Protein AF-C3KRX7-F1 (afdb_monomer_lite)

Secondary structure (DSSP, 8-state):
--HHHHHHTTS--SSSS-PPPHHHHHHHHHHHHHHT--HHHHHHHHHH-HHHHHHHT--TTPPPP-

pLDDT: mean 72.76, std 14.64, range [47.72, 92.88]

Organism: Sinorhizobium fredii (strain NBRC 101917 / NGR234) (NCBI:txid394)

Sequence (66 aa):
MPIDLALCVISCSAKGEPAWPPEALFKVMLLSIWYDLSDVKLAEALDDRGSFRRFCGFSAQEPTPE

Structure (mmCIF, N/CA/C/O backbone):
data_AF-C3KRX7-F1
#
_entry.id   AF-C3KRX7-F1
#
loop_
_atom_site.group_PDB
_atom_site.id
_atom_site.type_symbol
_atom_site.label_atom_id
_atom_site.label_alt_id
_atom_site.label_comp_id
_atom_site.label_asym_id
_atom_site.label_entity_id
_atom_site.label_seq_id
_atom_site.pdbx_PDB_ins_code
_atom_site.Cartn_x
_atom_site.Cartn_y
_atom_site.Cartn_z
_atom_site.occupancy
_atom_site.B_iso_or_equiv
_atom_site.auth_seq_id
_atom_site.auth_comp_id
_atom_site.auth_asym_id
_atom_site.auth_atom_id
_atom_site.pdbx_PDB_model_num
ATOM 1 N N . MET A 1 1 ? 2.182 4.225 -23.466 1.00 54.06 1 MET A N 1
ATOM 2 C CA . MET A 1 1 ? 3.313 3.878 -22.584 1.00 54.06 1 MET A CA 1
ATOM 3 C C . MET A 1 1 ? 2.737 3.134 -21.391 1.00 54.06 1 MET A C 1
ATOM 5 O O . MET A 1 1 ? 1.934 3.747 -20.697 1.00 54.06 1 MET A O 1
ATOM 9 N N . PRO A 1 2 ? 3.019 1.835 -21.208 1.00 73.62 2 PRO A N 1
ATOM 10 C CA . PRO A 1 2 ? 2.558 1.112 -20.025 1.00 73.62 2 PRO A CA 1
ATOM 11 C C . PRO A 1 2 ? 3.245 1.699 -18.786 1.00 73.62 2 PRO A C 1
ATOM 13 O O . PRO A 1 2 ? 4.435 2.018 -18.826 1.00 73.62 2 PRO A O 1
ATOM 16 N N . ILE A 1 3 ? 2.478 1.918 -17.720 1.00 66.31 3 ILE A N 1
ATOM 17 C CA . ILE A 1 3 ? 2.927 2.622 -16.509 1.00 66.31 3 ILE A CA 1
ATOM 18 C C . ILE A 1 3 ? 4.064 1.868 -15.799 1.00 66.31 3 ILE A C 1
ATOM 20 O O . ILE A 1 3 ? 4.907 2.478 -15.148 1.00 66.31 3 ILE A O 1
ATOM 24 N N . ASP A 1 4 ? 4.154 0.560 -16.037 1.00 62.31 4 ASP A N 1
ATOM 25 C CA . ASP A 1 4 ? 5.171 -0.357 -15.521 1.00 62.31 4 ASP A CA 1
ATOM 26 C C . ASP A 1 4 ? 6.597 0.083 -15.874 1.00 62.31 4 ASP A C 1
ATOM 28 O O . ASP A 1 4 ? 7.499 0.036 -15.041 1.00 62.31 4 ASP A O 1
ATOM 32 N N . LEU A 1 5 ? 6.799 0.593 -17.095 1.00 65.94 5 LEU A N 1
ATOM 33 C CA . LEU A 1 5 ? 8.102 1.082 -17.556 1.00 65.94 5 LEU A CA 1
ATOM 34 C C . LEU A 1 5 ? 8.532 2.365 -16.831 1.00 65.94 5 LEU A C 1
ATOM 36 O O . LEU A 1 5 ? 9.722 2.565 -16.599 1.00 65.94 5 LEU A O 1
ATOM 40 N N . ALA A 1 6 ? 7.576 3.219 -16.455 1.00 65.69 6 ALA A N 1
ATOM 41 C CA . ALA A 1 6 ? 7.851 4.438 -15.696 1.00 65.69 6 ALA A CA 1
ATOM 42 C C . ALA A 1 6 ? 8.145 4.132 -14.219 1.00 65.69 6 ALA A C 1
ATOM 44 O O . ALA A 1 6 ? 9.008 4.769 -13.617 1.00 65.69 6 ALA A O 1
ATOM 45 N N . LEU A 1 7 ? 7.467 3.132 -13.650 1.00 63.62 7 LEU A N 1
ATOM 46 C CA . LEU A 1 7 ? 7.661 2.716 -12.260 1.00 63.62 7 LEU A CA 1
ATOM 47 C C . LEU A 1 7 ? 8.951 1.906 -12.055 1.00 63.62 7 LEU A C 1
ATOM 49 O O . LEU A 1 7 ? 9.552 1.984 -10.986 1.00 63.62 7 LEU A O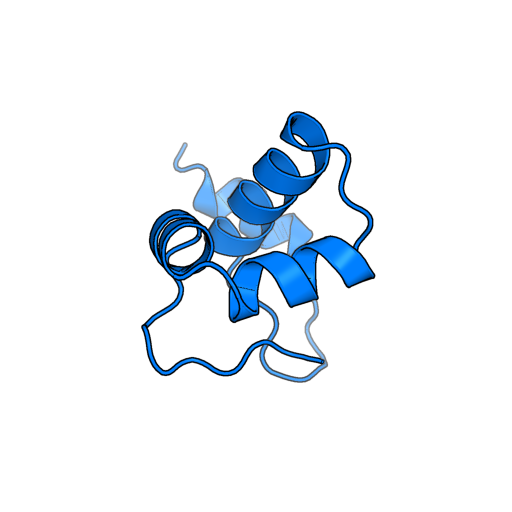 1
ATOM 53 N N . CYS A 1 8 ? 9.422 1.193 -13.084 1.00 62.88 8 CYS A N 1
ATOM 54 C CA . CYS A 1 8 ? 10.672 0.428 -13.045 1.00 62.88 8 CYS A CA 1
ATOM 55 C C . CYS A 1 8 ? 11.889 1.309 -12.696 1.00 62.88 8 CYS A C 1
ATOM 57 O O . CYS A 1 8 ? 12.774 0.893 -11.958 1.00 62.88 8 CYS A O 1
ATOM 59 N N . VAL A 1 9 ? 11.908 2.571 -13.147 1.00 63.59 9 VAL A N 1
ATOM 60 C CA . VAL A 1 9 ? 12.981 3.532 -12.821 1.00 63.59 9 VAL A CA 1
ATOM 61 C C . VAL A 1 9 ? 12.996 3.897 -11.330 1.00 63.59 9 VAL A C 1
ATOM 63 O O . VAL A 1 9 ? 14.056 4.191 -10.784 1.00 63.59 9 VAL A O 1
ATOM 66 N N . ILE A 1 10 ? 11.839 3.853 -10.666 1.00 64.75 10 ILE A N 1
ATOM 67 C CA . ILE A 1 10 ? 11.667 4.235 -9.259 1.00 64.75 10 ILE A CA 1
ATOM 68 C C . ILE A 1 10 ? 11.916 3.032 -8.335 1.00 64.75 10 ILE A C 1
ATOM 70 O O . ILE A 1 10 ? 12.481 3.205 -7.259 1.00 64.75 10 ILE A O 1
ATOM 74 N N . SER A 1 11 ? 11.559 1.809 -8.757 1.00 57.09 11 SER A N 1
ATOM 75 C CA . SER A 1 11 ? 11.765 0.587 -7.959 1.00 57.09 11 SER A CA 1
ATOM 76 C C . SER A 1 11 ? 13.139 -0.076 -8.146 1.00 57.09 11 SER A C 1
ATOM 78 O O . SER A 1 11 ? 13.373 -1.151 -7.596 1.00 57.09 11 SER A O 1
ATOM 80 N N . CYS A 1 12 ? 14.048 0.518 -8.926 1.00 49.50 12 CYS A N 1
ATOM 81 C CA . CYS A 1 12 ? 15.401 0.006 -9.161 1.00 49.50 12 CYS A CA 1
ATOM 82 C C . CYS A 1 12 ? 16.293 0.119 -7.906 1.00 49.50 12 CYS A C 1
ATOM 84 O O . CYS A 1 12 ? 17.226 0.920 -7.863 1.00 49.50 12 CYS A O 1
ATOM 86 N N . SER A 1 13 ? 16.065 -0.727 -6.898 1.00 49.09 13 SER A N 1
ATOM 87 C CA . SER A 1 13 ? 17.120 -1.100 -5.952 1.00 49.09 13 SER A CA 1
ATOM 88 C C . SER A 1 13 ? 17.787 -2.383 -6.445 1.00 49.09 13 SER A C 1
ATOM 90 O O . SER A 1 13 ? 17.239 -3.474 -6.338 1.00 49.09 13 SER A O 1
ATOM 92 N N . ALA A 1 14 ? 18.991 -2.262 -7.008 1.00 47.75 14 ALA A N 1
ATOM 93 C CA . ALA A 1 14 ? 19.790 -3.392 -7.497 1.00 47.75 14 ALA A CA 1
ATOM 94 C C . ALA A 1 14 ? 20.406 -4.259 -6.371 1.00 47.75 14 ALA A C 1
ATOM 96 O O . ALA A 1 14 ? 21.186 -5.171 -6.649 1.00 47.75 14 ALA A O 1
ATOM 97 N N . LYS A 1 15 ? 20.107 -3.968 -5.098 1.00 48.09 15 LYS A N 1
ATOM 98 C CA . LYS A 1 15 ? 20.609 -4.683 -3.918 1.00 48.09 15 LYS A CA 1
ATOM 99 C C . LYS A 1 15 ? 19.592 -4.596 -2.779 1.00 48.09 15 LYS A C 1
ATOM 101 O O . LYS A 1 15 ? 19.401 -3.522 -2.219 1.00 48.09 15 LYS A O 1
ATOM 106 N N . GLY A 1 16 ? 19.015 -5.727 -2.397 1.00 47.88 16 GLY A N 1
ATOM 107 C CA . GLY A 1 16 ? 18.174 -5.851 -1.206 1.00 47.88 16 GLY A CA 1
ATOM 108 C C . GLY A 1 16 ? 17.079 -6.891 -1.396 1.00 47.88 16 GLY A C 1
ATOM 109 O O . GLY A 1 16 ? 16.800 -7.267 -2.528 1.00 47.88 16 GLY A O 1
ATOM 110 N N . GLU A 1 17 ? 16.529 -7.373 -0.285 1.00 49.22 17 GLU A N 1
ATOM 111 C CA . GLU A 1 17 ? 15.413 -8.325 -0.174 1.00 49.22 17 GLU A CA 1
ATOM 112 C C . GLU A 1 17 ? 14.230 -8.037 -1.117 1.00 49.22 17 GLU A C 1
ATOM 114 O O . GLU A 1 17 ? 14.145 -6.919 -1.627 1.00 49.22 17 GLU A O 1
ATOM 119 N N . PRO A 1 18 ? 13.334 -9.016 -1.391 1.00 56.00 18 PRO A N 1
ATOM 120 C CA . PRO A 1 18 ? 12.225 -8.843 -2.331 1.00 56.00 18 PRO A CA 1
ATOM 121 C C . PRO A 1 18 ? 11.372 -7.620 -1.975 1.00 56.00 18 PRO A C 1
ATOM 123 O O . PRO A 1 18 ? 10.469 -7.679 -1.147 1.00 56.00 18 PRO A O 1
ATOM 126 N N . ALA A 1 19 ? 11.674 -6.497 -2.623 1.00 65.50 19 ALA A N 1
ATOM 127 C CA . ALA A 1 19 ? 10.882 -5.289 -2.540 1.00 65.50 19 ALA A CA 1
ATOM 128 C C . ALA A 1 19 ? 9.540 -5.538 -3.227 1.00 65.50 19 ALA A C 1
ATOM 130 O O . ALA A 1 19 ? 9.440 -6.315 -4.183 1.00 65.50 19 ALA A O 1
ATOM 131 N N . TRP A 1 20 ? 8.504 -4.852 -2.755 1.00 70.00 20 TRP A N 1
ATOM 132 C CA . TRP A 1 20 ? 7.202 -4.917 -3.397 1.00 70.00 20 TRP A CA 1
ATOM 133 C C . TRP A 1 20 ? 7.277 -4.560 -4.883 1.00 70.00 20 TRP A C 1
ATOM 135 O O . TRP A 1 20 ? 8.016 -3.642 -5.262 1.00 70.00 20 TRP A O 1
ATOM 145 N N . PRO A 1 21 ? 6.481 -5.237 -5.732 1.00 74.06 21 PRO A N 1
ATOM 146 C CA . PRO A 1 21 ? 6.433 -4.902 -7.139 1.00 74.06 21 PRO A CA 1
ATOM 147 C C . PRO A 1 21 ? 5.999 -3.434 -7.316 1.00 74.06 21 PRO A C 1
ATOM 149 O O . PRO A 1 21 ? 5.166 -2.933 -6.552 1.00 74.06 21 PRO A O 1
ATOM 152 N N . PRO A 1 22 ? 6.541 -2.722 -8.321 1.00 74.06 22 PRO A N 1
ATOM 153 C CA . PRO A 1 22 ? 6.278 -1.298 -8.532 1.00 74.06 22 PRO A CA 1
ATOM 154 C C . PRO A 1 22 ? 4.784 -0.947 -8.629 1.00 74.06 22 PRO A C 1
ATOM 156 O O . PRO A 1 22 ? 4.356 0.107 -8.158 1.00 74.06 22 PRO A O 1
ATOM 159 N N . GLU A 1 23 ? 3.974 -1.844 -9.196 1.00 76.19 23 GLU A N 1
ATOM 160 C CA . GLU A 1 23 ? 2.516 -1.702 -9.256 1.00 76.19 23 GLU A CA 1
ATOM 161 C C . GLU A 1 23 ? 1.848 -1.727 -7.874 1.00 76.19 23 GLU A C 1
ATOM 163 O O . GLU A 1 23 ? 0.892 -0.985 -7.635 1.00 76.19 23 GLU A O 1
ATOM 168 N N . ALA A 1 24 ? 2.361 -2.537 -6.947 1.00 81.19 24 ALA A N 1
ATOM 169 C CA . ALA A 1 24 ? 1.856 -2.609 -5.589 1.00 81.19 24 ALA A CA 1
ATOM 170 C C . ALA A 1 24 ? 2.268 -1.362 -4.809 1.00 81.19 24 ALA A C 1
ATOM 172 O O . ALA A 1 24 ? 1.411 -0.739 -4.196 1.00 81.19 24 ALA A O 1
ATOM 173 N N . LEU A 1 25 ? 3.526 -0.922 -4.919 1.00 81.25 25 LEU A N 1
ATOM 174 C CA . LEU A 1 25 ? 3.998 0.326 -4.303 1.00 81.25 25 LEU A CA 1
ATOM 175 C C . LEU A 1 25 ? 3.154 1.536 -4.716 1.00 81.25 25 LEU A C 1
ATOM 177 O O . LEU A 1 25 ? 2.752 2.328 -3.86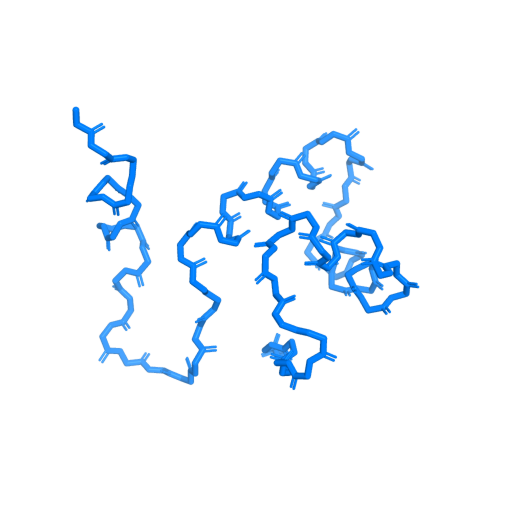5 1.00 81.25 25 LEU A O 1
ATOM 181 N N . PHE A 1 26 ? 2.826 1.656 -6.005 1.00 83.94 26 PHE A N 1
ATOM 182 C CA . PHE A 1 26 ? 1.977 2.743 -6.495 1.00 83.94 26 PHE A CA 1
ATOM 183 C C . PHE A 1 26 ? 0.58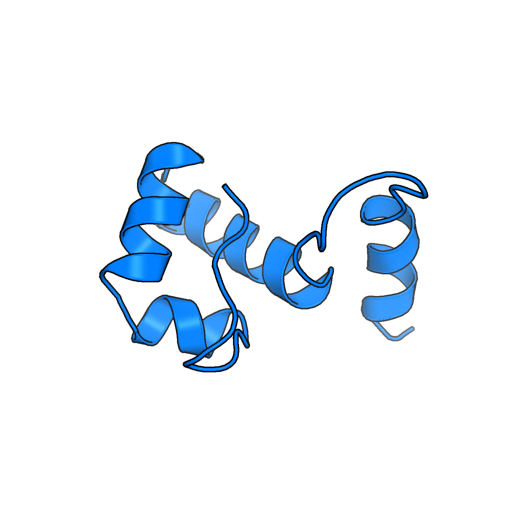3 2.726 -5.849 1.00 83.94 26 PHE A C 1
ATOM 185 O O . PHE A 1 26 ? 0.084 3.751 -5.383 1.00 83.94 26 PHE A O 1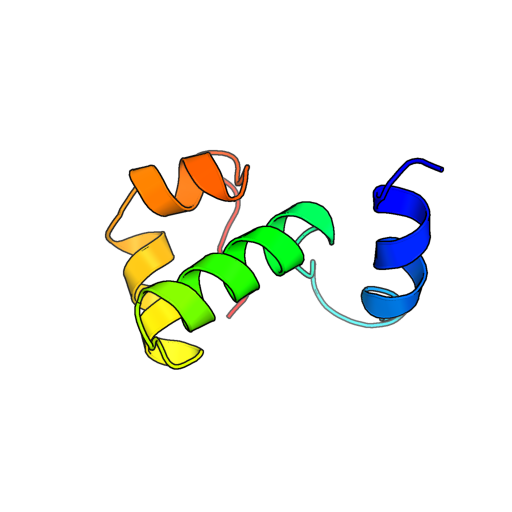
ATOM 192 N N . LYS A 1 27 ? -0.044 1.550 -5.774 1.00 86.31 27 LYS A N 1
ATOM 193 C CA . LYS A 1 27 ? -1.364 1.384 -5.151 1.00 86.31 27 LYS A CA 1
ATOM 194 C C . LYS A 1 27 ? -1.326 1.592 -3.637 1.00 86.31 27 LYS A C 1
ATOM 196 O O . LYS A 1 27 ? -2.251 2.177 -3.080 1.00 86.31 27 LYS A O 1
ATOM 201 N N . VAL A 1 28 ? -0.252 1.159 -2.986 1.00 87.44 28 VAL A N 1
ATOM 202 C CA . VAL A 1 28 ? -0.021 1.367 -1.557 1.00 87.44 28 VAL A CA 1
ATOM 203 C C . VAL A 1 28 ? 0.153 2.860 -1.246 1.00 87.44 28 VAL A C 1
ATOM 205 O O . VAL A 1 28 ? -0.465 3.351 -0.303 1.00 87.44 28 VAL A O 1
ATOM 208 N N . MET A 1 29 ? 0.871 3.616 -2.083 1.00 87.38 29 MET A N 1
ATOM 209 C CA . MET A 1 29 ? 0.945 5.080 -1.962 1.00 87.38 29 MET A CA 1
ATOM 210 C C . MET A 1 29 ? -0.412 5.773 -2.140 1.00 87.38 29 MET A C 1
ATOM 212 O O . MET A 1 29 ? -0.690 6.772 -1.484 1.00 87.38 29 MET A O 1
ATOM 216 N N . LEU A 1 30 ? -1.288 5.263 -3.010 1.00 89.25 30 LEU A N 1
ATOM 217 C CA . LEU A 1 30 ? -2.647 5.805 -3.116 1.00 89.25 30 LEU A CA 1
ATOM 218 C C . LEU A 1 30 ? -3.441 5.578 -1.825 1.00 89.25 30 LEU A C 1
ATOM 220 O O . LEU A 1 30 ? -4.134 6.486 -1.369 1.00 89.25 30 LEU A O 1
ATOM 224 N N . LEU A 1 31 ? -3.312 4.396 -1.215 1.00 88.94 31 LEU A N 1
ATOM 225 C CA . LEU A 1 31 ? -3.948 4.101 0.069 1.00 88.94 31 LEU A CA 1
ATOM 226 C C . LEU A 1 31 ? -3.412 4.996 1.189 1.00 88.94 31 LEU A C 1
ATOM 228 O O . LEU A 1 31 ? -4.215 5.482 1.986 1.00 88.94 31 LEU A O 1
ATOM 232 N N . SER A 1 32 ? -2.100 5.250 1.237 1.00 88.75 32 SER A N 1
ATOM 233 C CA . SER A 1 32 ? -1.533 6.143 2.251 1.00 88.75 32 SER A CA 1
ATOM 234 C C . SER A 1 32 ? -2.067 7.566 2.122 1.00 88.75 32 SER A C 1
ATOM 236 O O . SER A 1 32 ? -2.449 8.153 3.129 1.00 88.75 32 SER A O 1
ATOM 238 N N . ILE A 1 33 ? -2.206 8.086 0.899 1.00 91.38 33 ILE A N 1
ATOM 239 C CA . ILE A 1 33 ? -2.752 9.429 0.655 1.00 91.38 33 ILE A CA 1
ATOM 240 C C . ILE A 1 33 ? -4.257 9.496 0.956 1.00 91.38 33 ILE A C 1
ATOM 242 O O . ILE A 1 33 ? -4.717 10.455 1.570 1.00 91.38 33 ILE A O 1
ATOM 246 N N . TRP A 1 34 ? -5.051 8.508 0.529 1.00 92.88 34 TRP A N 1
ATOM 247 C CA . TRP A 1 34 ? -6.512 8.547 0.702 1.00 92.88 34 TRP A CA 1
ATOM 248 C C . TRP A 1 34 ? -6.966 8.346 2.145 1.00 92.88 34 TRP A C 1
ATOM 250 O O . TRP A 1 34 ? -7.990 8.902 2.541 1.00 92.88 34 TRP A O 1
ATOM 260 N N . TYR A 1 35 ? -6.230 7.543 2.910 1.00 88.56 35 TYR A N 1
ATOM 261 C CA . TYR A 1 35 ? -6.557 7.227 4.300 1.00 88.56 35 TYR A CA 1
ATOM 262 C C . TYR A 1 35 ? -5.653 7.944 5.313 1.00 88.56 35 TYR A C 1
ATOM 264 O O . TYR A 1 35 ? -5.789 7.682 6.506 1.00 88.56 35 TYR A O 1
ATOM 272 N N . ASP A 1 36 ? -4.764 8.832 4.850 1.00 92.06 36 ASP A N 1
ATOM 273 C CA . ASP A 1 36 ? -3.779 9.558 5.667 1.00 92.06 36 ASP A CA 1
ATOM 274 C C . ASP A 1 36 ? -2.989 8.614 6.601 1.00 92.06 36 ASP A C 1
ATOM 276 O O . ASP A 1 36 ? -2.918 8.784 7.823 1.00 92.06 36 ASP A O 1
ATOM 280 N N . LEU A 1 37 ? -2.458 7.528 6.022 1.00 89.50 37 LEU A N 1
ATOM 281 C CA . LEU A 1 37 ? -1.735 6.482 6.752 1.00 89.50 37 LEU A CA 1
ATOM 282 C C . LEU A 1 37 ? -0.228 6.735 6.704 1.00 89.50 37 LEU A C 1
ATOM 284 O O . LEU A 1 37 ? 0.338 6.979 5.642 1.00 89.50 37 LEU A O 1
ATOM 288 N N . SER A 1 38 ? 0.433 6.593 7.854 1.00 87.19 38 SER A N 1
ATOM 289 C CA . SER A 1 38 ? 1.892 6.474 7.913 1.00 87.19 38 SER A CA 1
ATOM 290 C C . SER A 1 38 ? 2.348 5.102 7.414 1.00 87.19 38 SER A C 1
ATOM 292 O O . SER A 1 38 ? 1.566 4.153 7.453 1.00 87.19 38 SER A O 1
ATOM 294 N N . ASP A 1 39 ? 3.621 4.970 7.030 1.00 80.88 39 ASP A N 1
ATOM 295 C CA . ASP A 1 39 ? 4.196 3.705 6.537 1.00 80.88 39 ASP A CA 1
ATOM 296 C C . ASP A 1 39 ? 3.926 2.522 7.486 1.00 80.88 39 ASP A C 1
ATOM 298 O O . ASP A 1 39 ? 3.512 1.450 7.051 1.00 80.88 39 ASP A O 1
ATOM 302 N N . VAL A 1 40 ? 4.040 2.748 8.801 1.00 83.75 40 VAL A N 1
ATOM 303 C CA . VAL A 1 40 ? 3.731 1.740 9.833 1.00 83.75 40 VAL A CA 1
ATOM 304 C C . VAL A 1 40 ? 2.252 1.337 9.808 1.00 83.75 40 VAL A C 1
ATOM 306 O O . VAL A 1 40 ? 1.927 0.156 9.734 1.00 83.75 40 VAL A O 1
ATOM 309 N N . LYS A 1 41 ? 1.335 2.314 9.814 1.00 86.44 41 LYS A N 1
ATOM 310 C CA . LYS A 1 41 ? -0.115 2.046 9.788 1.00 86.44 41 LYS A CA 1
ATOM 311 C C . LYS A 1 41 ? -0.564 1.417 8.474 1.00 86.44 41 LYS A C 1
ATOM 313 O O . LYS A 1 41 ? -1.579 0.731 8.424 1.00 86.44 41 LYS A O 1
ATOM 318 N N . LEU A 1 42 ? 0.155 1.701 7.396 1.00 86.19 42 LEU A N 1
ATOM 319 C CA . LEU A 1 42 ? -0.101 1.160 6.076 1.00 86.19 42 LEU A CA 1
ATOM 320 C C . LEU A 1 42 ? 0.258 -0.326 6.016 1.00 86.19 42 LEU A C 1
ATOM 322 O O . LEU A 1 42 ? -0.545 -1.107 5.507 1.00 86.19 42 LEU A O 1
ATOM 326 N N . ALA A 1 43 ? 1.399 -0.720 6.591 1.00 83.88 43 ALA A N 1
ATOM 327 C CA . ALA A 1 43 ? 1.777 -2.123 6.751 1.00 83.88 43 ALA A CA 1
ATOM 328 C C . ALA A 1 43 ? 0.752 -2.889 7.607 1.00 83.88 43 ALA A C 1
ATOM 330 O O . ALA A 1 43 ? 0.247 -3.925 7.177 1.00 83.88 43 ALA A O 1
ATOM 331 N N . GLU A 1 44 ? 0.351 -2.326 8.752 1.00 86.25 44 GLU A N 1
ATOM 332 C CA . GLU A 1 44 ? -0.706 -2.899 9.600 1.00 86.25 44 GLU A CA 1
ATOM 333 C C . GLU A 1 44 ? -2.037 -3.035 8.845 1.00 86.25 44 GLU A C 1
ATOM 335 O O . GLU A 1 44 ? -2.683 -4.078 8.895 1.00 86.25 44 GLU A O 1
ATOM 340 N N . ALA A 1 45 ? -2.450 -2.006 8.097 1.00 87.56 45 ALA A N 1
ATOM 341 C CA . ALA A 1 45 ? -3.700 -2.035 7.342 1.00 87.56 45 ALA A CA 1
ATOM 342 C C . ALA A 1 45 ? -3.677 -3.046 6.185 1.00 87.56 45 ALA A C 1
ATOM 344 O O . ALA A 1 45 ? -4.728 -3.575 5.823 1.00 87.56 45 ALA A O 1
ATOM 345 N N . LEU A 1 46 ? -2.511 -3.311 5.591 1.00 84.31 46 LEU A N 1
ATOM 346 C CA . LEU A 1 46 ? -2.346 -4.337 4.560 1.00 84.31 46 LEU A CA 1
ATOM 347 C C . LEU A 1 46 ? -2.429 -5.757 5.126 1.00 84.31 46 LEU A C 1
ATOM 349 O O . LEU A 1 46 ? -2.906 -6.652 4.420 1.00 84.31 46 LEU A O 1
ATOM 353 N N . ASP A 1 47 ? -1.996 -5.953 6.371 1.00 82.81 47 ASP A N 1
ATOM 354 C CA . ASP A 1 47 ? -2.073 -7.244 7.054 1.00 82.81 47 ASP A CA 1
ATOM 355 C C . ASP A 1 47 ? -3.473 -7.509 7.637 1.00 82.81 47 ASP A C 1
ATOM 357 O O . ASP A 1 47 ? -4.046 -8.578 7.429 1.00 82.81 47 ASP A O 1
ATOM 361 N N . ASP A 1 48 ? -4.086 -6.495 8.253 1.00 85.88 48 ASP A N 1
ATOM 362 C CA . ASP A 1 48 ? -5.426 -6.569 8.854 1.00 85.88 48 ASP A CA 1
ATOM 363 C C . ASP A 1 48 ? -6.544 -6.649 7.796 1.00 85.88 48 ASP A C 1
ATOM 365 O O . ASP A 1 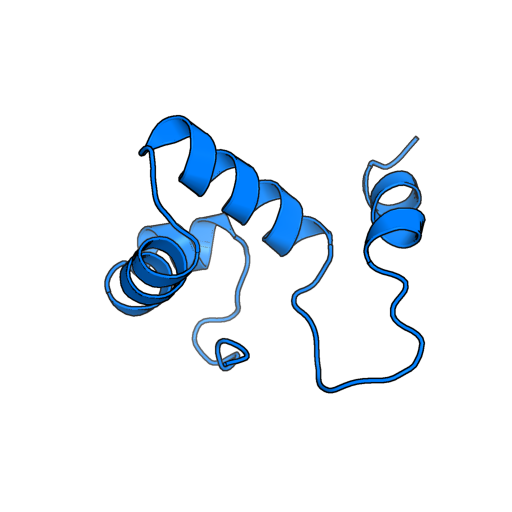48 ? -7.540 -7.364 7.950 1.00 85.88 48 ASP A O 1
ATOM 369 N N . ARG A 1 49 ? -6.392 -5.937 6.668 1.00 84.00 49 ARG A N 1
ATOM 370 C CA . ARG A 1 49 ? -7.452 -5.798 5.657 1.00 84.00 49 ARG A CA 1
ATOM 371 C C . ARG A 1 49 ? -7.089 -6.510 4.365 1.00 84.00 49 ARG A C 1
ATOM 373 O O . ARG A 1 49 ? -6.492 -5.946 3.447 1.00 84.00 49 ARG A O 1
ATOM 380 N N . GLY A 1 50 ? -7.624 -7.718 4.200 1.00 80.44 50 GLY A N 1
ATOM 381 C CA . GLY A 1 50 ? -7.496 -8.484 2.953 1.00 80.44 50 GLY A CA 1
ATOM 382 C C . GLY A 1 50 ? -8.018 -7.766 1.691 1.00 80.44 50 GLY A C 1
ATOM 383 O O . GLY A 1 50 ? -7.632 -8.123 0.577 1.00 80.44 50 GLY A O 1
ATOM 384 N N . SER A 1 51 ? -8.868 -6.738 1.829 1.00 83.31 51 SER A N 1
ATOM 385 C CA . SER A 1 51 ? -9.282 -5.865 0.719 1.00 83.31 51 SER A CA 1
ATOM 386 C C . SER A 1 51 ? -8.145 -4.973 0.212 1.00 83.31 51 SER A C 1
ATOM 388 O O . SER A 1 51 ? -8.013 -4.808 -1.000 1.00 83.31 51 SER A O 1
ATOM 390 N N . PHE A 1 52 ? -7.300 -4.448 1.103 1.00 85.31 52 PHE A N 1
ATOM 391 C CA . PHE A 1 52 ? -6.140 -3.632 0.738 1.00 85.31 52 PHE A CA 1
ATOM 392 C C . PHE A 1 52 ? -5.075 -4.503 0.071 1.00 85.31 52 PHE A C 1
ATOM 394 O O . PHE A 1 52 ? -4.563 -4.149 -0.989 1.00 85.31 52 PHE A O 1
ATOM 401 N N . ARG A 1 53 ? -4.848 -5.709 0.607 1.00 82.25 53 ARG A N 1
ATOM 402 C CA . ARG A 1 53 ? -3.945 -6.702 0.009 1.00 82.25 53 ARG A CA 1
ATOM 403 C C . ARG A 1 53 ? -4.349 -7.072 -1.422 1.00 82.25 53 ARG A C 1
ATOM 405 O O . ARG A 1 53 ? -3.529 -7.010 -2.337 1.00 82.25 53 ARG A O 1
ATOM 412 N N . ARG A 1 54 ? -5.640 -7.369 -1.637 1.00 81.69 54 ARG A N 1
ATOM 413 C CA . ARG A 1 54 ? -6.191 -7.636 -2.979 1.00 81.69 54 ARG A CA 1
ATOM 414 C C . ARG A 1 54 ? -6.088 -6.435 -3.911 1.00 81.69 54 ARG A C 1
ATOM 416 O O . ARG A 1 54 ? -5.792 -6.625 -5.086 1.00 81.69 54 ARG A O 1
ATOM 423 N N . PHE A 1 55 ? -6.340 -5.225 -3.414 1.00 83.88 55 PHE A N 1
ATOM 424 C CA . PHE A 1 55 ? -6.234 -4.009 -4.218 1.00 83.88 55 PHE A CA 1
ATOM 425 C C . PHE A 1 55 ? -4.809 -3.834 -4.749 1.00 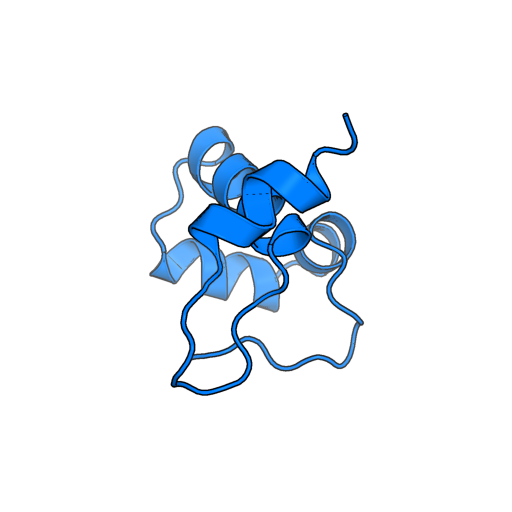83.88 55 PHE A C 1
ATOM 427 O O . PHE A 1 55 ? -4.619 -3.704 -5.961 1.00 83.88 55 PHE A O 1
ATOM 434 N N . CYS A 1 56 ? -3.815 -3.942 -3.866 1.00 81.44 56 CYS A N 1
ATOM 435 C CA . CYS A 1 56 ? -2.397 -3.831 -4.204 1.00 81.44 56 CYS A CA 1
ATOM 436 C C . CYS A 1 56 ? -1.897 -4.952 -5.126 1.00 81.44 56 CYS A C 1
ATOM 438 O O . CYS A 1 56 ? -0.886 -4.772 -5.795 1.00 81.44 56 CYS A O 1
ATOM 440 N N . GLY A 1 57 ? -2.647 -6.049 -5.257 1.00 75.81 57 GLY A N 1
ATOM 441 C CA . GLY A 1 57 ? -2.286 -7.180 -6.110 1.00 75.81 57 GLY A CA 1
ATOM 442 C C . GLY A 1 57 ? -1.353 -8.176 -5.429 1.00 75.81 57 GLY A C 1
ATOM 443 O O . GLY A 1 57 ? -0.860 -9.080 -6.092 1.00 75.81 57 GLY A O 1
ATOM 444 N N . PHE A 1 58 ? -1.144 -8.050 -4.116 1.00 70.44 58 PHE A N 1
ATOM 445 C CA . PHE A 1 58 ? -0.402 -9.046 -3.357 1.00 70.44 58 PHE A CA 1
ATOM 446 C C . PHE A 1 58 ? -1.150 -10.378 -3.409 1.00 70.44 58 PHE A C 1
ATOM 448 O O . PHE A 1 58 ? -2.348 -10.454 -3.099 1.00 70.44 58 PHE A O 1
ATOM 455 N N . SER A 1 59 ? -0.438 -11.442 -3.778 1.00 57.34 59 SER A N 1
ATOM 456 C CA . SER A 1 59 ? -0.933 -12.800 -3.577 1.00 57.34 59 SER A CA 1
ATOM 457 C C . SER A 1 59 ? -1.276 -12.990 -2.095 1.00 57.34 59 SER A C 1
ATOM 459 O O . SER A 1 59 ? -0.596 -12.465 -1.210 1.00 57.34 59 SER A O 1
ATOM 461 N N . ALA A 1 60 ? -2.324 -13.764 -1.796 1.00 51.12 60 ALA A N 1
ATOM 462 C CA . ALA A 1 60 ? -2.753 -14.054 -0.424 1.00 51.12 60 ALA A CA 1
ATOM 463 C C . ALA A 1 60 ? -1.657 -14.711 0.450 1.00 51.12 60 ALA A C 1
ATOM 465 O O . ALA A 1 60 ? -1.861 -14.869 1.648 1.00 51.12 60 ALA A O 1
ATOM 466 N N . GLN A 1 61 ? -0.520 -15.100 -0.139 1.00 51.41 61 GLN A N 1
ATOM 467 C CA . GLN A 1 61 ? 0.601 -15.780 0.514 1.00 51.41 61 GLN A CA 1
ATOM 468 C C . GLN A 1 61 ? 1.943 -15.042 0.398 1.00 51.41 61 GLN A C 1
ATOM 470 O O . GLN A 1 61 ? 2.945 -15.560 0.882 1.00 51.41 61 GLN A O 1
ATOM 475 N N . GLU A 1 62 ? 2.008 -13.873 -0.244 1.00 54.28 62 GLU A N 1
ATOM 476 C CA . GLU A 1 62 ? 3.287 -13.167 -0.396 1.00 54.28 62 GLU A CA 1
ATOM 477 C C . GLU A 1 62 ? 3.604 -12.380 0.875 1.00 54.28 62 GLU A C 1
ATOM 479 O O . GLU A 1 62 ? 2.803 -11.512 1.223 1.00 54.28 62 GLU A O 1
ATOM 484 N N . PRO A 1 63 ? 4.699 -12.675 1.596 1.00 52.91 63 PRO A N 1
ATOM 485 C CA . PRO A 1 63 ? 5.022 -11.978 2.831 1.00 52.91 63 PRO A CA 1
ATOM 486 C C . PRO A 1 63 ? 5.214 -10.483 2.564 1.00 52.91 63 PRO A C 1
ATOM 488 O O . PRO A 1 63 ? 5.846 -10.075 1.590 1.00 52.91 63 PRO A O 1
ATOM 491 N N . THR A 1 64 ? 4.624 -9.671 3.433 1.00 51.19 64 THR A N 1
ATOM 492 C CA . THR A 1 64 ? 4.880 -8.238 3.522 1.00 51.19 64 THR A CA 1
ATOM 493 C C . THR A 1 64 ? 6.360 -8.069 3.907 1.00 51.19 64 THR A C 1
ATOM 495 O O . THR A 1 64 ? 6.740 -8.631 4.932 1.00 51.19 64 THR A O 1
ATOM 498 N N . PRO A 1 65 ? 7.215 -7.395 3.113 1.00 56.44 65 PRO A N 1
ATOM 499 C CA . PRO A 1 65 ? 8.574 -7.068 3.522 1.00 56.44 65 PRO A CA 1
ATOM 500 C C . PRO A 1 65 ? 8.486 -6.177 4.762 1.00 56.44 65 PRO A C 1
ATOM 502 O O . PRO A 1 65 ? 7.742 -5.192 4.741 1.00 56.44 65 PRO A O 1
ATOM 505 N N . GLU A 1 66 ? 9.186 -6.566 5.826 1.00 47.72 66 GLU A N 1
ATOM 506 C CA . GLU A 1 66 ? 9.399 -5.724 7.011 1.00 47.72 66 GLU A CA 1
ATOM 507 C C . GLU A 1 66 ? 10.498 -4.682 6.777 1.00 47.72 66 GLU A C 1
ATOM 509 O O . GLU A 1 66 ? 11.450 -4.969 6.012 1.00 47.72 66 GLU A O 1
#

Radius of gyration: 12.06 Å; chains: 1; bounding box: 30×25×32 Å

InterPro domains:
  IPR008490 Transposase InsH, N-terminal [PF05598] (12-65)

Foldseek 3Di:
DPCLVVQCVVPPPVDDDDDQRSQLVVLLVVVCVVVVDDPVRSLVCCVVDVVNCVSSVHDPPDDDDD